Protein AF-A0A225USV3-F1 (afdb_monomer)

Structure (mmCIF, N/CA/C/O backbone):
data_AF-A0A225USV3-F1
#
_entry.id   AF-A0A225USV3-F1
#
loop_
_atom_site.group_PDB
_atom_site.id
_atom_site.type_symbol
_atom_site.label_atom_id
_atom_site.label_alt_id
_atom_site.label_comp_id
_atom_site.label_asym_id
_atom_site.label_entity_id
_atom_site.label_seq_id
_atom_site.pdbx_PDB_ins_code
_atom_site.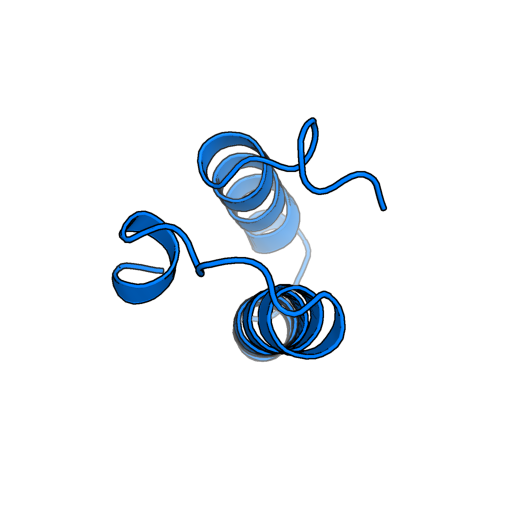Cartn_x
_atom_site.Cartn_y
_atom_site.Cartn_z
_atom_site.occupancy
_atom_site.B_iso_or_equiv
_atom_si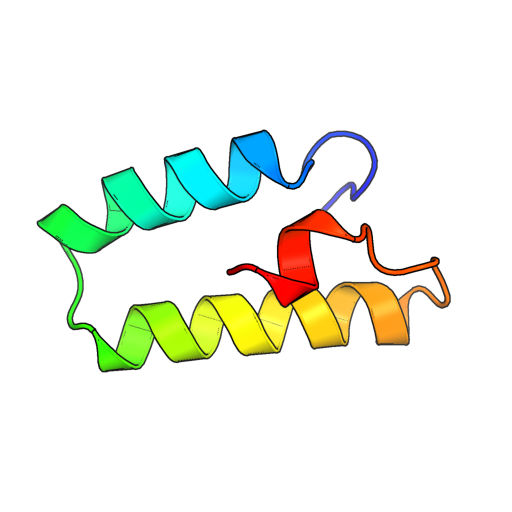te.auth_seq_id
_atom_site.auth_comp_id
_atom_site.auth_asym_id
_atom_site.auth_atom_id
_atom_site.pdbx_PDB_model_num
ATOM 1 N N . ILE A 1 1 ? -0.040 13.908 3.271 1.00 67.88 1 ILE A N 1
ATOM 2 C CA . ILE A 1 1 ? -0.760 12.975 2.371 1.00 67.88 1 ILE A CA 1
ATOM 3 C C . ILE A 1 1 ? -2.221 12.967 2.771 1.00 67.88 1 ILE A C 1
ATOM 5 O O . ILE A 1 1 ? -2.517 12.686 3.930 1.00 67.88 1 ILE A O 1
ATOM 9 N N . ASN A 1 2 ? -3.099 13.324 1.838 1.00 76.12 2 ASN A N 1
ATOM 10 C CA . ASN A 1 2 ? -4.539 13.193 2.000 1.00 76.12 2 ASN A CA 1
ATOM 11 C C . ASN A 1 2 ? -4.957 11.795 1.521 1.00 76.12 2 ASN A C 1
ATOM 13 O O . ASN A 1 2 ? -4.873 11.506 0.332 1.00 76.12 2 ASN A O 1
ATOM 17 N N . LEU A 1 3 ? -5.375 10.920 2.438 1.00 71.62 3 LEU A N 1
ATOM 18 C CA . LEU A 1 3 ? -5.771 9.544 2.104 1.00 71.62 3 LEU A CA 1
ATOM 19 C C . LEU A 1 3 ? -7.1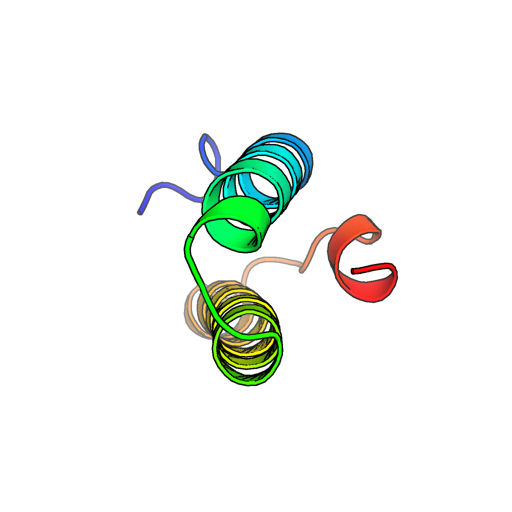21 9.459 1.369 1.00 71.62 3 LEU A C 1
ATOM 21 O O . LEU A 1 3 ? -7.447 8.400 0.845 1.00 71.62 3 LEU A O 1
ATOM 25 N N . MET A 1 4 ? -7.879 10.561 1.299 1.00 73.94 4 MET A N 1
ATOM 26 C CA . MET A 1 4 ? -9.082 10.654 0.462 1.00 73.94 4 MET A CA 1
ATOM 27 C C . MET A 1 4 ? -8.733 10.808 -1.025 1.00 73.94 4 MET A C 1
ATOM 29 O O . MET A 1 4 ? -9.457 10.319 -1.883 1.00 73.94 4 MET A O 1
ATOM 33 N N . GLU A 1 5 ? -7.612 11.462 -1.336 1.00 71.44 5 GLU A N 1
ATOM 34 C CA . GLU A 1 5 ? -7.120 11.639 -2.712 1.00 71.44 5 GLU A CA 1
ATOM 35 C C . GLU A 1 5 ? -6.142 10.528 -3.107 1.00 71.44 5 GLU A C 1
ATOM 37 O O . GLU A 1 5 ? -6.095 10.095 -4.259 1.00 71.44 5 GLU A O 1
ATOM 42 N N . PHE A 1 6 ? -5.382 10.020 -2.136 1.00 74.19 6 PHE A N 1
ATOM 43 C CA . PHE A 1 6 ? -4.402 8.956 -2.321 1.00 74.19 6 PHE A CA 1
ATOM 44 C C . PHE A 1 6 ? -5.060 7.570 -2.242 1.00 74.19 6 PHE A C 1
ATOM 46 O O . PHE A 1 6 ? -4.772 6.761 -1.361 1.00 74.19 6 PHE A O 1
ATOM 53 N N . THR A 1 7 ? -5.995 7.329 -3.161 1.00 82.06 7 THR A N 1
ATOM 54 C CA . THR A 1 7 ? -6.772 6.087 -3.266 1.00 82.06 7 THR A CA 1
ATOM 55 C C . THR A 1 7 ? -5.896 4.887 -3.662 1.00 82.06 7 THR A C 1
ATOM 57 O O . THR A 1 7 ? -4.806 5.077 -4.216 1.00 82.06 7 THR A O 1
ATOM 60 N N . PRO A 1 8 ? -6.366 3.638 -3.459 1.00 84.81 8 PRO A N 1
ATOM 61 C CA . PRO A 1 8 ? -5.639 2.448 -3.906 1.00 84.81 8 PRO A CA 1
ATOM 62 C C . PRO A 1 8 ? -5.251 2.498 -5.390 1.00 84.81 8 PRO A C 1
ATOM 64 O O . PRO A 1 8 ? -4.115 2.190 -5.739 1.00 84.81 8 PRO A O 1
ATOM 67 N N . GLY A 1 9 ? -6.151 2.980 -6.255 1.00 86.69 9 GLY A N 1
ATOM 68 C CA . GLY A 1 9 ? -5.882 3.106 -7.690 1.00 86.69 9 GLY A CA 1
ATOM 69 C C . GLY A 1 9 ? -4.817 4.155 -8.025 1.00 86.69 9 GLY A C 1
ATOM 70 O O . GLY A 1 9 ? -4.044 3.976 -8.967 1.00 86.69 9 GLY A O 1
ATOM 71 N N . PHE A 1 10 ? -4.722 5.242 -7.250 1.00 87.19 10 PHE A N 1
ATOM 72 C CA . PHE A 1 10 ? -3.615 6.190 -7.395 1.00 87.19 10 PHE A CA 1
ATOM 73 C C . PHE A 1 10 ? -2.290 5.548 -6.975 1.00 87.19 10 PHE A C 1
ATOM 75 O O . PHE A 1 10 ? -1.285 5.671 -7.676 1.00 87.19 10 PHE A O 1
ATOM 82 N N . PHE A 1 11 ? -2.293 4.826 -5.855 1.00 88.25 11 PHE A N 1
ATOM 83 C CA . PHE A 1 11 ? -1.104 4.152 -5.354 1.00 88.25 11 PHE A CA 1
ATOM 84 C C . PHE A 1 11 ? -0.612 3.046 -6.294 1.00 88.25 11 PHE A C 1
ATOM 86 O O . PHE A 1 11 ? 0.590 2.906 -6.499 1.00 88.25 11 PHE A O 1
ATOM 93 N N . GLU A 1 12 ? -1.514 2.302 -6.928 1.00 88.44 12 GLU A N 1
ATOM 94 C CA . GLU A 1 12 ? -1.155 1.307 -7.936 1.00 88.44 12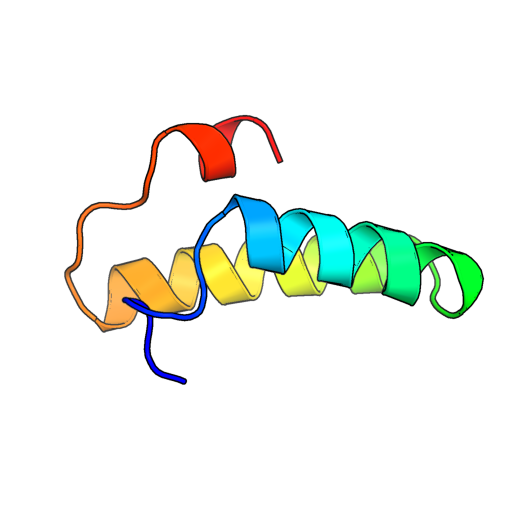 GLU A CA 1
ATOM 95 C C . GLU A 1 12 ? -0.484 1.954 -9.155 1.00 88.44 12 GLU A C 1
ATOM 97 O O . GLU A 1 12 ? 0.594 1.523 -9.566 1.00 88.44 12 GLU A O 1
ATOM 102 N N . LYS A 1 13 ? -1.050 3.050 -9.682 1.00 88.38 13 LYS A N 1
ATOM 103 C CA . LYS A 1 13 ? -0.428 3.826 -10.770 1.00 88.38 13 LYS A CA 1
ATOM 104 C C . LYS A 1 13 ? 0.950 4.352 -10.377 1.00 88.38 13 LYS A C 1
ATOM 106 O O . LYS A 1 13 ? 1.883 4.271 -11.175 1.00 88.38 13 LYS A O 1
ATOM 111 N N . PHE A 1 14 ? 1.089 4.842 -9.145 1.00 87.19 14 PHE A N 1
ATOM 112 C CA . PHE A 1 14 ? 2.377 5.238 -8.584 1.00 87.19 14 PHE A CA 1
ATOM 113 C C . PHE A 1 14 ? 3.359 4.061 -8.570 1.00 87.19 14 PHE A C 1
ATOM 115 O O . PHE A 1 14 ? 4.456 4.196 -9.096 1.00 87.19 14 PHE A O 1
ATOM 122 N N . LEU A 1 15 ? 2.967 2.886 -8.067 1.00 87.50 15 LEU A N 1
ATOM 123 C CA . LEU A 1 15 ? 3.834 1.704 -8.053 1.00 87.50 15 LEU A CA 1
ATOM 124 C C . LEU A 1 15 ? 4.240 1.252 -9.460 1.00 87.50 15 LEU A C 1
ATOM 126 O O . LEU A 1 15 ? 5.392 0.870 -9.654 1.00 87.50 15 LEU A O 1
ATOM 130 N N . VAL A 1 16 ? 3.330 1.294 -10.437 1.00 87.62 16 VAL A N 1
ATOM 131 C CA . VAL A 1 16 ? 3.626 0.957 -11.839 1.00 87.62 16 VAL A CA 1
ATOM 132 C C . VAL A 1 16 ? 4.637 1.935 -12.432 1.00 87.62 16 VAL A C 1
ATOM 134 O O . VAL A 1 16 ? 5.619 1.498 -13.030 1.00 87.62 16 VAL A O 1
ATOM 137 N N . TYR A 1 17 ? 4.442 3.239 -12.219 1.00 87.44 17 TYR A N 1
ATOM 138 C CA . TYR A 1 17 ? 5.398 4.264 -12.636 1.00 87.44 17 TYR A CA 1
ATOM 139 C C . TYR A 1 17 ? 6.759 4.067 -11.959 1.00 87.44 17 TYR A C 1
ATOM 141 O O . TYR A 1 17 ? 7.794 4.048 -12.613 1.00 87.44 17 TYR A O 1
ATOM 149 N N . THR A 1 18 ? 6.776 3.853 -10.645 1.00 84.44 18 THR A N 1
ATOM 150 C CA . THR A 1 18 ? 8.011 3.674 -9.882 1.00 84.44 18 THR A CA 1
ATOM 151 C C . THR A 1 18 ? 8.718 2.367 -10.234 1.00 84.44 18 THR A C 1
ATOM 153 O O . THR A 1 18 ? 9.940 2.308 -10.154 1.00 84.44 18 THR A O 1
ATOM 156 N N . ARG A 1 19 ? 8.006 1.328 -10.685 1.00 82.94 19 ARG A N 1
ATOM 157 C CA . ARG A 1 19 ? 8.599 0.041 -11.082 1.00 82.94 19 ARG A CA 1
ATOM 158 C C . ARG A 1 19 ? 9.546 0.150 -12.275 1.00 82.94 19 ARG A C 1
ATOM 160 O O . ARG A 1 19 ? 10.489 -0.633 -12.338 1.00 82.94 19 ARG A O 1
ATOM 167 N N . SER A 1 20 ? 9.331 1.087 -13.198 1.00 81.06 20 SER A N 1
ATOM 168 C CA . SER A 1 20 ? 10.262 1.295 -14.318 1.00 81.06 20 SER A CA 1
ATOM 169 C C . SER A 1 20 ? 11.566 1.980 -13.889 1.00 81.06 20 SER A C 1
ATOM 171 O O . SER A 1 20 ? 12.536 1.962 -14.642 1.00 81.06 20 SER A O 1
ATOM 173 N N . ILE A 1 21 ? 11.608 2.545 -12.677 1.00 79.62 21 ILE A N 1
ATOM 174 C CA . ILE A 1 21 ? 12.704 3.390 -12.180 1.00 79.62 21 ILE A CA 1
ATOM 175 C C . ILE A 1 21 ? 13.395 2.767 -10.950 1.00 79.62 21 ILE A C 1
ATOM 177 O O . ILE A 1 21 ? 14.580 2.992 -10.716 1.00 79.62 21 ILE A O 1
ATOM 181 N N . ALA A 1 22 ? 12.684 1.962 -10.156 1.00 75.75 22 ALA A N 1
ATOM 182 C CA . ALA A 1 22 ? 13.128 1.475 -8.853 1.00 75.75 22 ALA A CA 1
ATOM 183 C C . ALA A 1 22 ? 13.198 -0.058 -8.763 1.00 75.75 22 ALA A C 1
ATOM 185 O O . ALA A 1 22 ? 12.438 -0.794 -9.394 1.00 75.75 22 ALA A O 1
ATOM 186 N N . ARG A 1 23 ? 14.095 -0.553 -7.899 1.00 76.50 23 ARG A N 1
ATOM 187 C CA . ARG A 1 23 ? 14.238 -1.987 -7.594 1.00 76.50 23 ARG A CA 1
ATOM 188 C C . ARG A 1 23 ? 13.015 -2.519 -6.838 1.00 76.50 23 ARG A C 1
ATOM 190 O O . ARG A 1 23 ? 12.403 -1.803 -6.049 1.00 76.50 23 ARG A O 1
ATOM 197 N N . SER A 1 24 ? 12.718 -3.809 -6.999 1.00 70.12 24 SER A N 1
ATOM 198 C CA . SER A 1 24 ? 11.574 -4.487 -6.360 1.00 70.12 24 SER A CA 1
ATOM 199 C C . SER A 1 24 ? 11.517 -4.328 -4.833 1.00 70.12 24 SER A C 1
ATOM 201 O O . SER A 1 24 ? 10.431 -4.169 -4.282 1.00 70.12 24 SER A O 1
ATOM 203 N N . VAL A 1 25 ? 12.673 -4.295 -4.160 1.00 71.19 25 VAL A N 1
ATOM 204 C CA . VAL A 1 25 ? 12.795 -4.073 -2.703 1.00 71.19 25 VAL A CA 1
ATOM 205 C C . VAL A 1 25 ? 12.254 -2.702 -2.276 1.00 71.19 25 VAL A C 1
ATOM 207 O O . VAL A 1 25 ? 11.728 -2.546 -1.181 1.00 71.19 25 VAL A O 1
ATOM 210 N N . ILE A 1 26 ? 12.337 -1.699 -3.150 1.00 79.50 26 ILE A N 1
ATOM 211 C CA . ILE A 1 26 ? 11.820 -0.357 -2.869 1.00 79.50 26 ILE A CA 1
ATOM 212 C C . ILE A 1 26 ? 10.282 -0.356 -2.972 1.00 79.50 26 ILE A C 1
ATOM 214 O O . ILE A 1 26 ? 9.600 0.271 -2.163 1.00 79.50 26 ILE A O 1
ATOM 218 N N . LEU A 1 27 ? 9.715 -1.126 -3.909 1.00 81.62 27 LEU A N 1
ATOM 219 C CA . LEU A 1 27 ? 8.262 -1.244 -4.093 1.00 81.62 27 LEU A CA 1
ATOM 220 C C . LEU A 1 27 ? 7.572 -1.933 -2.909 1.00 81.62 27 LEU A C 1
ATOM 222 O O . LEU A 1 27 ? 6.495 -1.499 -2.497 1.00 81.62 27 LEU A O 1
ATOM 226 N N . SER A 1 28 ? 8.186 -2.972 -2.332 1.00 83.25 28 SER A N 1
ATOM 227 C CA . SER A 1 28 ? 7.655 -3.602 -1.116 1.00 83.25 28 SER A CA 1
ATOM 228 C C . SER A 1 28 ? 7.694 -2.648 0.081 1.00 83.25 28 SER A C 1
ATOM 230 O O . SER A 1 28 ? 6.739 -2.608 0.854 1.00 83.25 28 SER A O 1
ATOM 232 N N . GLY A 1 29 ? 8.732 -1.810 0.186 1.00 89.44 29 GLY A N 1
ATOM 233 C CA . GLY A 1 29 ? 8.814 -0.744 1.187 1.00 89.44 29 GLY A CA 1
ATOM 234 C C . GLY A 1 29 ? 7.646 0.243 1.101 1.00 89.44 29 GLY A C 1
ATOM 235 O O . GLY A 1 29 ? 7.001 0.520 2.112 1.00 89.44 29 GLY A O 1
ATOM 236 N N . TYR A 1 30 ? 7.301 0.710 -0.105 1.00 88.50 30 TYR A N 1
ATOM 237 C CA . TYR A 1 30 ? 6.142 1.588 -0.300 1.00 88.50 30 TYR A CA 1
ATOM 238 C C . TYR A 1 30 ? 4.819 0.919 0.099 1.00 88.50 30 TYR A C 1
ATOM 240 O O . TYR A 1 30 ? 3.974 1.565 0.721 1.00 88.50 30 TYR A O 1
ATOM 248 N N . ARG A 1 31 ? 4.635 -0.371 -0.217 1.00 88.19 31 ARG A N 1
ATOM 249 C CA . ARG A 1 31 ? 3.428 -1.134 0.158 1.00 88.19 31 ARG A CA 1
ATOM 250 C C . ARG A 1 31 ? 3.273 -1.281 1.669 1.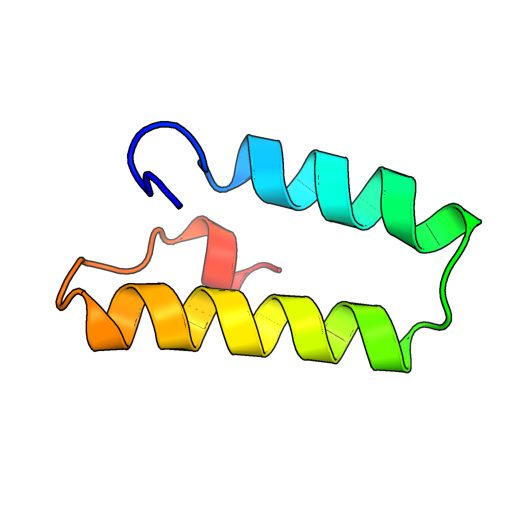00 88.19 31 ARG A C 1
ATOM 252 O O . ARG A 1 31 ? 2.156 -1.196 2.171 1.00 88.19 31 ARG A O 1
ATOM 259 N N . SER A 1 32 ? 4.366 -1.475 2.401 1.00 89.50 32 SER A N 1
ATOM 260 C CA . SER A 1 32 ? 4.320 -1.493 3.866 1.00 89.50 32 SER A CA 1
ATOM 261 C C . SER A 1 32 ? 4.036 -0.100 4.430 1.00 89.50 32 SER A C 1
ATOM 263 O O . SER A 1 32 ? 3.138 0.055 5.255 1.00 89.50 32 SER A O 1
ATOM 265 N N . ALA A 1 33 ? 4.713 0.930 3.914 1.00 90.25 33 ALA A N 1
ATOM 266 C CA . ALA A 1 33 ? 4.560 2.302 4.390 1.00 90.25 33 ALA A CA 1
ATOM 267 C C . ALA A 1 33 ? 3.126 2.834 4.238 1.00 90.25 33 ALA A C 1
ATOM 269 O O . ALA A 1 33 ? 2.623 3.506 5.139 1.00 90.25 33 ALA A O 1
ATOM 270 N N . ILE A 1 34 ? 2.438 2.517 3.133 1.00 88.50 34 ILE A N 1
ATOM 271 C CA . ILE A 1 34 ? 1.043 2.939 2.962 1.00 88.50 34 ILE A CA 1
ATOM 272 C C . ILE A 1 34 ? 0.125 2.235 3.970 1.00 88.50 34 ILE A C 1
ATOM 274 O O . ILE A 1 34 ? -0.692 2.898 4.605 1.00 88.50 34 ILE A O 1
ATOM 278 N N . LYS A 1 35 ? 0.311 0.927 4.210 1.00 88.75 35 LYS A N 1
ATOM 279 C CA . LYS A 1 35 ? -0.462 0.164 5.208 1.00 88.75 35 LYS A CA 1
ATOM 280 C C . LYS A 1 35 ? -0.273 0.750 6.610 1.00 88.75 35 LYS A C 1
ATOM 282 O O . LYS A 1 35 ? -1.250 0.934 7.337 1.00 88.75 35 LYS A O 1
ATOM 287 N N . ASP A 1 36 ? 0.956 1.115 6.962 1.00 91.06 36 ASP A N 1
ATOM 288 C CA . ASP A 1 36 ? 1.257 1.757 8.242 1.00 91.06 36 ASP A CA 1
ATOM 289 C C . ASP A 1 36 ? 0.671 3.170 8.344 1.00 91.06 36 ASP A C 1
ATOM 291 O O . ASP A 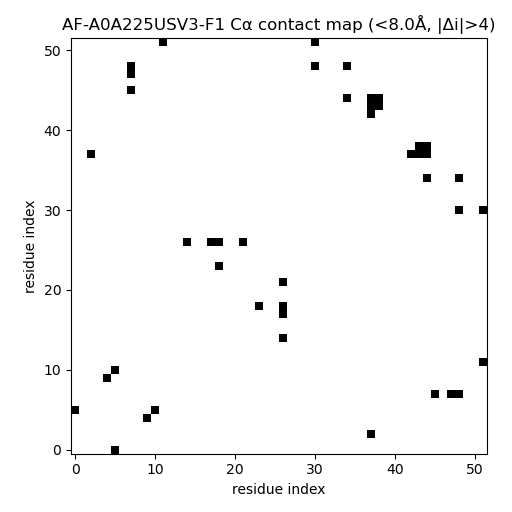1 36 ? 0.181 3.553 9.405 1.00 91.06 36 ASP A O 1
ATOM 295 N N . LEU A 1 37 ? 0.612 3.924 7.243 1.00 89.56 37 LEU A N 1
ATOM 296 C CA . LEU A 1 37 ? -0.025 5.240 7.219 1.00 89.56 37 LEU A CA 1
ATOM 297 C C . LEU A 1 37 ? -1.537 5.163 7.500 1.00 89.56 37 LEU A C 1
ATOM 299 O O . LEU A 1 37 ? -2.050 5.975 8.275 1.00 89.56 37 LEU A O 1
ATOM 303 N N . TYR A 1 38 ? -2.246 4.178 6.935 1.00 88.44 38 TYR A N 1
ATOM 304 C CA . TYR A 1 38 ? -3.665 3.937 7.248 1.00 88.44 38 TYR A CA 1
ATOM 305 C C . TYR A 1 38 ? -3.864 3.563 8.724 1.00 88.44 38 TYR A C 1
ATOM 307 O O . TYR A 1 38 ? -4.746 4.119 9.386 1.00 88.44 38 TYR A O 1
ATOM 315 N N . ARG A 1 39 ? -2.995 2.698 9.271 1.00 88.81 39 ARG A N 1
ATOM 316 C CA . ARG A 1 39 ? -3.004 2.329 10.699 1.00 88.81 39 ARG A CA 1
ATOM 317 C C . ARG A 1 39 ? -2.782 3.539 11.605 1.00 88.81 39 ARG A C 1
ATOM 319 O O . ARG A 1 39 ? -3.552 3.743 12.540 1.00 88.81 39 ARG A O 1
ATOM 326 N N . LEU A 1 40 ? -1.780 4.369 11.305 1.00 91.44 40 LEU A N 1
ATOM 327 C CA . LEU A 1 40 ? -1.464 5.589 12.060 1.00 91.44 40 LEU A CA 1
ATOM 328 C C . LEU A 1 40 ? -2.629 6.579 12.068 1.00 91.44 40 LEU A C 1
ATOM 330 O O . LEU A 1 40 ? -2.882 7.237 13.075 1.00 91.44 40 LEU A O 1
ATOM 334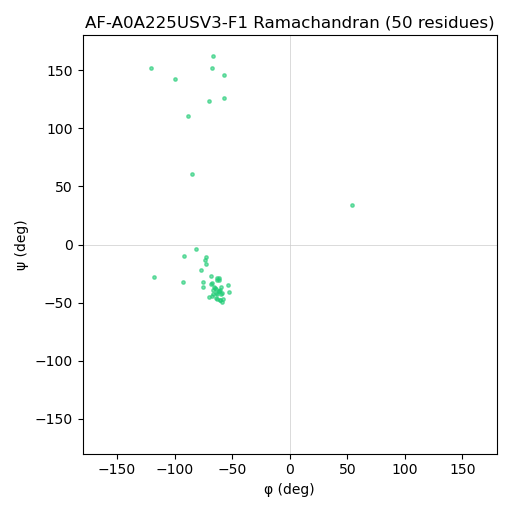 N N . LYS A 1 41 ? -3.358 6.679 10.955 1.00 87.25 41 LYS A N 1
ATOM 335 C CA . LYS A 1 41 ? -4.535 7.545 10.842 1.00 87.25 41 LYS A CA 1
ATOM 336 C C . LYS A 1 41 ? -5.804 6.930 11.436 1.00 87.25 41 LYS A C 1
ATOM 338 O O . LYS A 1 41 ? -6.811 7.626 11.494 1.00 87.25 41 LYS A O 1
ATOM 343 N N . ARG A 1 42 ? -5.754 5.676 11.910 1.00 88.25 42 ARG A N 1
ATOM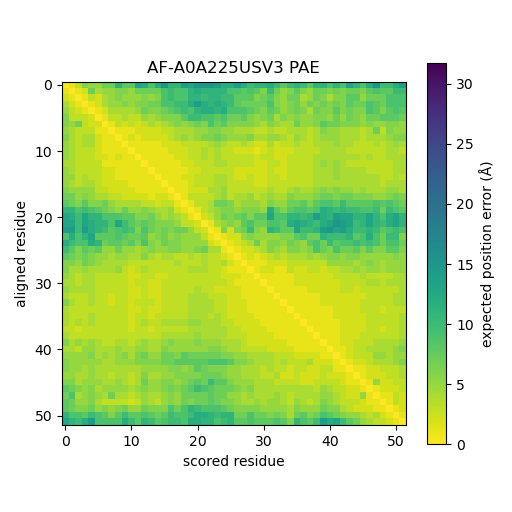 344 C CA . ARG A 1 42 ? -6.903 4.905 12.421 1.00 88.25 42 ARG A CA 1
ATOM 345 C C . ARG A 1 42 ? -8.060 4.838 11.417 1.00 88.25 42 ARG A C 1
ATOM 347 O O . ARG A 1 42 ? -9.225 4.841 11.800 1.00 88.25 42 ARG A O 1
ATOM 354 N N . ILE A 1 43 ? -7.724 4.788 10.129 1.00 86.38 43 ILE A N 1
ATOM 355 C CA . ILE A 1 43 ? -8.685 4.661 9.031 1.00 86.38 43 ILE A CA 1
ATOM 356 C C . ILE A 1 43 ? -8.704 3.196 8.600 1.00 86.38 43 ILE A C 1
ATOM 358 O O . ILE A 1 43 ? -7.662 2.538 8.586 1.00 86.38 43 ILE A O 1
ATOM 362 N N . ALA A 1 44 ? -9.885 2.684 8.250 1.00 86.50 44 ALA A N 1
ATOM 363 C CA . ALA A 1 44 ? -10.006 1.347 7.686 1.00 86.50 44 ALA A CA 1
ATOM 364 C C . ALA A 1 44 ? -9.142 1.241 6.422 1.00 86.50 44 ALA A C 1
ATOM 366 O O . ALA A 1 44 ? -9.256 2.070 5.519 1.00 86.50 44 ALA A O 1
ATOM 367 N N . LEU A 1 45 ? -8.261 0.241 6.377 1.00 85.19 45 LEU A N 1
ATOM 368 C CA . LEU A 1 45 ? -7.455 -0.026 5.195 1.00 85.19 45 LEU A CA 1
ATOM 369 C C . LEU A 1 45 ? -8.381 -0.564 4.089 1.00 85.19 45 LEU A C 1
ATOM 371 O O . LEU A 1 45 ? -9.055 -1.570 4.326 1.00 85.19 45 LEU A O 1
ATOM 375 N N . PRO A 1 46 ? -8.424 0.067 2.903 1.00 85.88 46 PRO A N 1
ATOM 376 C CA . PRO A 1 46 ? -9.194 -0.448 1.775 1.00 85.88 46 PRO A CA 1
ATOM 377 C C . PRO A 1 46 ? -8.774 -1.873 1.391 1.00 85.88 46 PRO A C 1
ATOM 379 O O . PRO A 1 46 ? -7.594 -2.228 1.493 1.00 85.88 46 PRO A O 1
ATOM 382 N N . VAL A 1 47 ? -9.734 -2.691 0.944 1.00 85.25 47 VAL A N 1
ATOM 383 C CA . VAL A 1 47 ? -9.509 -4.121 0.669 1.00 85.25 47 VAL A CA 1
ATOM 384 C C . VAL A 1 47 ? -8.454 -4.343 -0.427 1.00 85.25 47 VAL A C 1
ATOM 386 O O . VAL A 1 47 ? -7.692 -5.308 -0.411 1.00 85.25 47 VAL A O 1
ATOM 389 N N . GLU A 1 48 ? -8.345 -3.390 -1.344 1.00 83.44 48 GLU A N 1
ATOM 390 C CA . GLU A 1 48 ? -7.439 -3.396 -2.485 1.00 83.44 48 GLU A CA 1
ATOM 391 C C . GLU A 1 48 ? -5.966 -3.387 -2.048 1.00 83.44 48 GLU A C 1
ATOM 393 O O . GLU A 1 48 ? -5.114 -3.963 -2.721 1.00 83.44 48 GLU A O 1
ATOM 398 N N . PHE A 1 49 ? -5.645 -2.817 -0.880 1.00 82.00 49 PHE A N 1
ATOM 399 C CA . PHE A 1 49 ? -4.280 -2.849 -0.347 1.00 82.00 49 PHE A CA 1
ATOM 400 C C . PHE A 1 49 ? -3.856 -4.223 0.177 1.00 82.00 49 PHE A C 1
ATOM 402 O O . PHE A 1 49 ? -2.659 -4.450 0.353 1.00 82.00 49 PHE A O 1
ATOM 409 N N . TYR A 1 50 ? -4.784 -5.148 0.431 1.00 77.50 50 TYR A N 1
ATOM 410 C CA . TYR A 1 50 ? -4.421 -6.527 0.774 1.00 77.50 50 TYR A CA 1
ATOM 411 C C . TYR A 1 50 ? -3.999 -7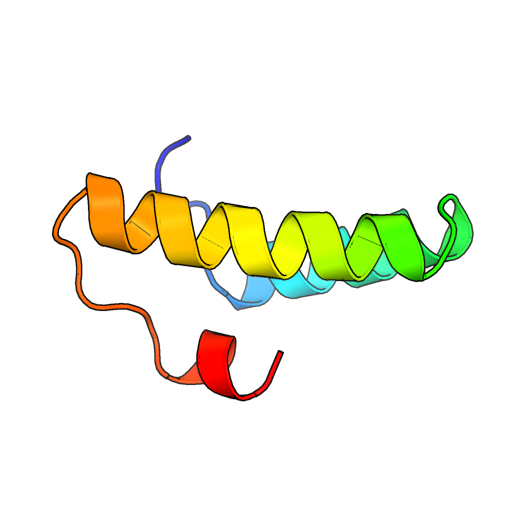.335 -0.457 1.00 77.50 50 TYR A C 1
ATOM 413 O O . TYR A 1 50 ? -3.274 -8.315 -0.309 1.00 77.50 50 TYR A O 1
ATOM 421 N N . LEU A 1 51 ? -4.416 -6.905 -1.651 1.00 72.31 51 LEU A N 1
ATOM 422 C CA . LEU A 1 51 ? -4.102 -7.546 -2.931 1.00 72.31 51 LEU A CA 1
ATOM 423 C C . LEU A 1 51 ? -2.832 -6.972 -3.595 1.00 72.31 51 LEU A C 1
ATOM 425 O O . LEU A 1 51 ? -2.334 -7.553 -4.559 1.00 72.31 51 LEU A O 1
ATOM 429 N N . LEU A 1 52 ? -2.302 -5.861 -3.061 1.00 68.31 52 LEU A N 1
ATOM 430 C CA . LEU A 1 52 ? -1.046 -5.197 -3.449 1.00 68.31 52 LEU A CA 1
ATOM 431 C C . LEU A 1 52 ? 0.145 -5.673 -2.600 1.00 68.31 52 LEU A C 1
ATOM 433 O O . LEU A 1 52 ? 1.185 -6.016 -3.213 1.00 68.31 52 LEU A O 1
#

Secondary structure (DSSP, 8-state):
--TTTS-HHHHHHHHHHHHTTS-HHHHHHHHHHHHHHHHHTTPPPPTHHHH-

Solvent-accessible surface area (backbone atoms only — not comparable to full-atom values): 3256 Å² total; per-residue (Å²): 137,60,70,86,74,58,33,67,71,52,50,50,53,48,50,58,60,44,54,81,78,46,59,72,74,55,57,55,50,51,58,52,52,53,55,50,51,31,56,75,68,72,45,86,72,61,74,66,63,78,80,106

Radius of gyration: 10.88 Å; Cα contacts (8 Å, |Δi|>4): 22; chains: 1; bounding box: 24×21×27 Å

pLDDT: mean 83.03, std 6.62, range [67.88, 91.44]

Sequence (52 aa):
INLMEFTPGFFEKFLVYTRSIARSVILSGYRSAIKDLYRLKRIALPVEFYLL

Nearest PDB structures (foldseek):
  8pkp-assembly1_U  TM=5.172E-01  e=9.684E+00  Homo sapiens

Mean predicted aligned error: 4.66 Å

Foldseek 3Di:
DPDVVCDLVVVVVVLVVCVVPDDPVVSVVSLVVVVVVCVVVVHDDDPSSVVD

Organism: NCBI:txid4795